Protein AF-A0A9N9GZ47-F1 (afdb_monomer)

Sequence (177 aa):
MSPEIEYVDPIDDKPKSLEIIEKSEIRGGYTSLVNDEPEISPDPAVEDELKSSNEETPQQISYPPGYSTREQREVRLRKKAIELGEDPDKFVTITEKDKLDSIAFRDRMQTDARMCGYAKEAEEDPSEYMDMTVRERLISEEIIRRSLEEDGIISSWLGTDEDWKKTVNILQENGML

Secondary structure (DSSP, 8-state):
-PPP---PPP---PPPPPP-------------------------------------------PPTTPPPHHHHHHHHHHHHHHTT--HHHHH---HHHHHTHHHHHHHHHHHHHHHHHHHHHT--GGGG-SS-HHHHHHHHHHHHHHHHHTT--SSHHHH-HHHHHHHHHHHHTT--

Solvent-accessible surface area (backbone atoms only — not comparable to full-atom values): 11658 Å² total; per-residue (Å²): 138,78,86,84,77,81,85,74,79,82,83,80,84,68,81,78,77,80,80,82,82,84,79,83,85,88,86,79,89,81,83,86,89,85,82,85,84,82,90,84,86,82,86,90,81,89,90,78,89,79,80,82,78,78,76,77,67,80,76,80,78,78,68,56,95,93,59,74,53,72,66,56,49,48,52,52,48,32,50,52,20,53,76,71,73,44,58,34,69,69,62,66,53,82,46,73,64,56,62,71,44,42,72,56,40,57,61,50,47,44,47,36,29,51,38,38,52,53,21,58,75,68,77,45,69,38,78,83,63,49,86,65,55,61,64,57,50,50,49,38,56,49,50,57,52,49,54,34,47,74,71,66,49,74,65,62,58,73,65,66,43,56,67,59,37,50,26,53,50,48,29,46,77,71,66,55,98

Mean predicted aligned error: 17.45 Å

pLDDT: mean 73.13, std 22.56, range [30.95, 97.56]

Organism: NCBI:txid144539

Structure (mmCIF, N/CA/C/O backbone):
data_AF-A0A9N9GZ47-F1
#
_entry.id   AF-A0A9N9GZ47-F1
#
loop_
_atom_site.group_PDB
_atom_site.id
_atom_site.type_symbol
_atom_site.label_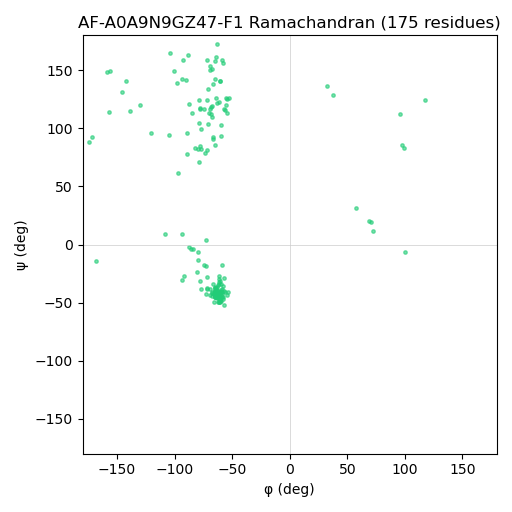atom_id
_atom_site.label_alt_id
_atom_site.label_comp_id
_atom_site.label_asym_id
_atom_site.label_entity_id
_atom_site.label_seq_id
_atom_site.pdbx_PDB_ins_code
_atom_site.Cartn_x
_atom_site.Cartn_y
_atom_site.Cartn_z
_atom_site.occupancy
_atom_site.B_iso_or_equiv
_atom_site.auth_seq_id
_atom_site.auth_comp_id
_atom_site.auth_asym_id
_atom_site.auth_atom_id
_atom_site.pdbx_PDB_model_num
ATOM 1 N N . MET A 1 1 ? 63.627 -9.591 -3.224 1.00 50.34 1 MET A N 1
ATOM 2 C CA . MET A 1 1 ? 63.332 -8.723 -2.068 1.00 50.34 1 MET A CA 1
ATOM 3 C C . MET A 1 1 ? 61.828 -8.576 -2.011 1.00 50.34 1 MET A C 1
ATOM 5 O O . MET A 1 1 ? 61.269 -7.920 -2.877 1.00 50.34 1 MET A O 1
ATOM 9 N N . SER A 1 2 ? 61.192 -9.284 -1.085 1.00 58.97 2 SER A N 1
ATOM 10 C CA . SER A 1 2 ? 59.766 -9.126 -0.788 1.00 58.97 2 SER A CA 1
ATOM 11 C C . SER A 1 2 ? 59.640 -8.121 0.359 1.00 58.97 2 SER A C 1
ATOM 13 O O . SER A 1 2 ? 60.511 -8.149 1.231 1.00 58.97 2 SER A O 1
ATOM 15 N N . PRO A 1 3 ? 58.637 -7.230 0.377 1.00 60.22 3 PRO A N 1
ATOM 16 C CA . PRO A 1 3 ? 58.445 -6.345 1.515 1.00 60.22 3 PRO A CA 1
ATOM 17 C C . PRO A 1 3 ? 57.936 -7.140 2.723 1.00 60.22 3 PRO A C 1
ATOM 19 O O . PRO A 1 3 ? 57.042 -7.978 2.603 1.00 60.22 3 PRO A O 1
ATOM 22 N N . GLU A 1 4 ? 58.548 -6.873 3.872 1.00 58.81 4 GLU A N 1
ATOM 23 C CA . GLU A 1 4 ? 58.100 -7.296 5.196 1.00 58.81 4 GLU A CA 1
ATOM 24 C C . GLU A 1 4 ? 56.823 -6.511 5.525 1.00 58.81 4 GLU A C 1
ATOM 26 O O . GLU A 1 4 ? 56.835 -5.281 5.564 1.00 58.81 4 GLU A O 1
ATOM 31 N N . ILE A 1 5 ? 55.704 -7.211 5.686 1.00 67.94 5 ILE A N 1
ATOM 32 C CA . ILE A 1 5 ? 54.459 -6.629 6.191 1.00 67.94 5 ILE A CA 1
ATOM 33 C C . ILE A 1 5 ? 54.521 -6.651 7.718 1.00 67.94 5 ILE A C 1
ATOM 35 O O . ILE A 1 5 ? 54.549 -7.717 8.330 1.00 67.94 5 ILE A O 1
ATOM 39 N N . GLU A 1 6 ? 54.582 -5.462 8.312 1.00 60.06 6 GLU A N 1
ATOM 40 C CA . GLU A 1 6 ? 54.462 -5.239 9.751 1.00 60.06 6 GLU A CA 1
ATOM 41 C C . GLU A 1 6 ? 53.060 -5.667 10.207 1.00 60.06 6 GLU A C 1
ATOM 43 O O . GLU A 1 6 ? 52.044 -5.200 9.687 1.00 60.06 6 GLU A O 1
ATOM 48 N N . TYR A 1 7 ? 53.005 -6.615 11.142 1.00 53.97 7 TYR A N 1
ATOM 49 C CA . TYR A 1 7 ? 51.758 -7.126 11.697 1.00 53.97 7 TYR A CA 1
ATOM 50 C C . TYR A 1 7 ? 51.234 -6.122 12.729 1.00 53.97 7 TYR A C 1
ATOM 52 O O . TYR A 1 7 ? 51.773 -6.016 13.828 1.00 53.97 7 TYR A O 1
ATOM 60 N N . VAL A 1 8 ? 50.207 -5.360 12.354 1.00 64.38 8 VAL A N 1
ATOM 61 C CA . VAL A 1 8 ? 49.460 -4.491 13.271 1.00 64.38 8 VAL A CA 1
ATOM 62 C C . VAL A 1 8 ? 48.341 -5.322 13.891 1.00 64.38 8 VAL A C 1
ATOM 64 O O . VAL A 1 8 ? 47.507 -5.871 13.170 1.00 64.38 8 VAL A O 1
ATOM 67 N N . ASP A 1 9 ? 48.337 -5.429 15.220 1.00 63.88 9 ASP A N 1
ATOM 68 C CA . ASP A 1 9 ? 47.308 -6.167 15.952 1.00 63.88 9 ASP A CA 1
ATOM 69 C C . ASP A 1 9 ? 45.902 -5.578 15.700 1.00 63.88 9 ASP A C 1
ATOM 71 O O . ASP A 1 9 ? 45.743 -4.352 15.660 1.00 63.88 9 ASP A O 1
ATOM 75 N N . PRO A 1 10 ? 44.854 -6.413 15.557 1.00 61.88 10 PRO A N 1
ATOM 76 C CA . PRO A 1 10 ? 43.482 -5.932 15.442 1.00 61.88 10 PRO A CA 1
ATOM 77 C C . PRO A 1 10 ? 43.050 -5.224 16.732 1.00 61.88 10 PRO A C 1
ATOM 79 O O . PRO A 1 10 ? 43.109 -5.802 17.818 1.00 61.88 10 PRO A O 1
ATOM 82 N N . ILE A 1 11 ? 42.569 -3.986 16.613 1.00 58.25 11 ILE A N 1
ATOM 83 C CA . ILE A 1 11 ? 41.879 -3.299 17.707 1.00 58.25 11 ILE A CA 1
ATOM 84 C C . ILE A 1 11 ? 40.519 -3.984 17.878 1.00 58.25 11 ILE A C 1
ATOM 86 O O . ILE A 1 11 ? 39.610 -3.799 17.071 1.00 58.25 11 ILE A O 1
ATOM 90 N N . ASP A 1 12 ? 40.415 -4.814 18.913 1.00 48.94 12 ASP A N 1
ATOM 91 C CA . ASP A 1 12 ? 39.182 -5.464 19.354 1.00 48.94 12 ASP A CA 1
ATOM 92 C C . ASP A 1 12 ? 38.266 -4.408 19.997 1.00 48.94 12 ASP A C 1
ATOM 94 O O . ASP A 1 12 ? 38.258 -4.216 21.216 1.00 48.94 12 ASP A O 1
ATOM 98 N N . ASP A 1 13 ? 37.534 -3.655 19.171 1.00 56.44 13 ASP A N 1
ATOM 99 C CA . ASP A 1 13 ? 36.521 -2.704 19.639 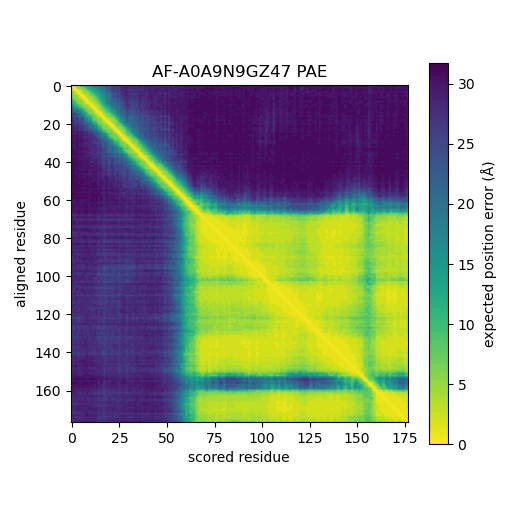1.00 56.44 13 ASP A CA 1
ATOM 100 C C . ASP A 1 13 ? 35.242 -3.469 20.002 1.00 56.44 13 ASP A C 1
A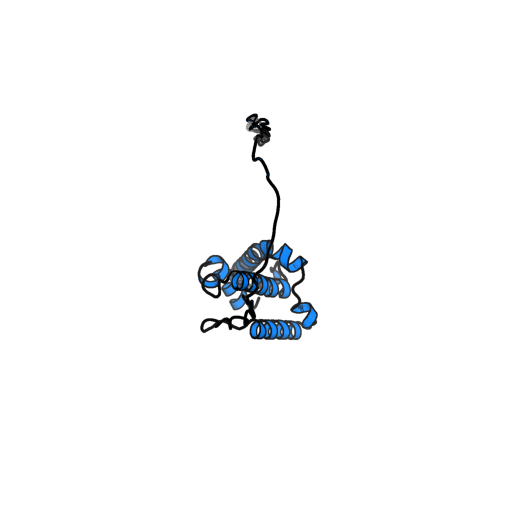TOM 102 O O . ASP A 1 13 ? 34.225 -3.490 19.304 1.00 56.44 13 ASP A O 1
ATOM 106 N N . LYS A 1 14 ? 35.342 -4.204 21.107 1.00 59.91 14 LYS A N 1
ATOM 107 C CA . LYS A 1 14 ? 34.234 -4.921 21.718 1.00 59.91 14 LYS A CA 1
ATOM 108 C C . LYS A 1 14 ? 33.302 -3.890 22.367 1.00 59.91 14 LYS A C 1
ATOM 110 O O . LYS A 1 14 ? 33.759 -3.138 23.235 1.00 59.91 14 LYS A O 1
ATOM 115 N N . PRO A 1 15 ? 31.997 -3.849 22.041 1.00 51.41 15 PRO A N 1
ATOM 116 C CA . PRO A 1 15 ? 31.087 -2.935 22.714 1.00 51.41 15 PRO A CA 1
ATOM 117 C C . PRO A 1 15 ? 31.049 -3.270 24.209 1.00 51.41 15 PRO A C 1
ATOM 119 O O . PRO A 1 15 ? 30.744 -4.398 24.607 1.00 51.41 15 PRO A O 1
ATOM 122 N N . LYS A 1 16 ? 31.381 -2.281 25.046 1.00 53.19 16 LYS A N 1
ATOM 123 C CA . LYS A 1 16 ? 31.208 -2.355 26.500 1.00 53.19 16 LYS A CA 1
ATOM 124 C C . LYS A 1 16 ? 29.738 -2.642 26.795 1.00 53.19 16 LYS A C 1
ATOM 126 O O . LYS A 1 16 ? 28.864 -1.837 26.488 1.00 53.19 16 LYS A O 1
ATOM 131 N N . SER A 1 17 ? 29.486 -3.797 27.397 1.00 47.62 17 SER A N 1
ATOM 132 C CA . SER A 1 17 ? 28.201 -4.161 27.981 1.00 47.62 17 SER A CA 1
ATOM 133 C C . SER A 1 17 ? 27.737 -3.069 28.946 1.00 47.62 17 SER A C 1
ATOM 135 O O . SER A 1 17 ? 28.478 -2.693 29.854 1.00 47.62 17 SER A O 1
ATOM 137 N N . LEU A 1 18 ? 26.517 -2.574 28.736 1.00 46.19 18 LEU A N 1
ATOM 138 C CA . LEU A 1 18 ? 25.807 -1.674 29.642 1.00 46.19 18 LEU A CA 1
ATOM 139 C C . LEU A 1 18 ? 25.701 -2.316 31.033 1.00 46.19 18 LEU A C 1
ATOM 141 O O . LEU A 1 18 ? 25.063 -3.355 31.194 1.00 46.19 18 LEU A O 1
ATOM 145 N N . GLU A 1 19 ? 26.328 -1.697 32.034 1.00 42.84 19 GLU A N 1
ATOM 146 C CA . GLU A 1 19 ? 26.099 -2.027 33.440 1.00 42.84 19 GLU A CA 1
ATOM 147 C C . GLU A 1 19 ? 24.673 -1.626 33.830 1.00 42.84 19 GLU A C 1
ATOM 149 O O . GLU A 1 19 ? 24.282 -0.459 33.774 1.00 42.84 19 GLU A O 1
ATOM 154 N N . ILE A 1 20 ? 23.893 -2.625 34.234 1.00 44.03 20 ILE A N 1
ATOM 155 C CA . ILE A 1 20 ? 22.598 -2.464 34.885 1.00 44.03 20 ILE A CA 1
ATOM 156 C C . ILE A 1 20 ? 22.864 -1.855 36.265 1.00 44.03 20 ILE A C 1
ATOM 158 O O . ILE A 1 20 ? 23.401 -2.522 37.146 1.00 44.03 20 ILE A O 1
ATOM 162 N N . ILE A 1 21 ? 22.492 -0.589 36.463 1.00 43.91 21 ILE A N 1
ATOM 163 C CA . ILE A 1 21 ? 22.433 0.007 37.801 1.00 43.91 21 ILE A CA 1
ATOM 164 C C . ILE A 1 21 ? 21.034 -0.241 38.358 1.00 43.91 21 ILE A C 1
ATOM 166 O O . ILE A 1 21 ? 20.087 0.503 38.109 1.00 43.91 21 ILE A O 1
ATOM 170 N N . GLU A 1 22 ? 20.936 -1.308 39.139 1.00 46.25 22 GLU A N 1
ATOM 171 C CA . GLU A 1 22 ? 19.896 -1.509 40.134 1.00 46.25 22 GLU A CA 1
ATOM 172 C C . GLU A 1 22 ? 20.151 -0.512 41.281 1.00 46.25 22 GLU A C 1
ATOM 174 O O . GLU A 1 22 ? 21.172 -0.572 41.968 1.00 46.25 22 GLU A O 1
ATOM 179 N N . LYS A 1 23 ? 19.256 0.464 41.466 1.00 43.28 23 LYS A N 1
ATOM 180 C CA . LYS A 1 23 ? 19.208 1.284 42.684 1.00 43.28 23 LYS A CA 1
ATOM 181 C C . LYS A 1 23 ? 17.849 1.119 43.340 1.00 43.28 23 LYS A C 1
ATOM 183 O O . LYS A 1 23 ? 16.870 1.770 42.988 1.00 43.28 23 LYS A O 1
ATOM 188 N N . SER A 1 24 ? 17.843 0.207 44.299 1.00 43.62 24 SER A N 1
ATOM 189 C CA . SER A 1 24 ? 16.887 0.105 45.387 1.00 43.62 24 SER A CA 1
ATOM 190 C C . SER A 1 24 ? 16.857 1.373 46.253 1.00 43.62 24 SER A C 1
ATOM 192 O O . SER A 1 24 ? 17.860 2.073 46.377 1.00 43.62 24 SER A O 1
ATOM 194 N N . GLU A 1 25 ? 15.731 1.533 46.960 1.00 41.94 25 GLU A N 1
ATOM 195 C CA . GLU A 1 25 ? 15.581 2.232 48.249 1.00 41.94 25 GLU A CA 1
ATOM 196 C C . GLU A 1 25 ? 15.084 3.697 48.217 1.00 41.94 25 GLU A C 1
ATOM 198 O O . GLU A 1 25 ? 15.842 4.652 48.352 1.00 41.94 25 GLU A O 1
ATOM 203 N N . ILE A 1 26 ? 13.752 3.870 48.185 1.00 41.41 26 ILE A N 1
ATOM 204 C CA . ILE A 1 26 ? 13.099 5.009 48.854 1.00 41.41 26 ILE A CA 1
ATOM 205 C C . ILE A 1 26 ? 12.438 4.491 50.132 1.00 41.41 26 ILE A C 1
ATOM 207 O O . ILE A 1 26 ? 11.317 3.989 50.152 1.00 41.41 26 ILE A O 1
ATOM 211 N N . ARG A 1 27 ? 13.199 4.622 51.217 1.00 40.75 27 ARG A N 1
ATOM 212 C CA . ARG A 1 27 ? 12.742 4.664 52.603 1.00 40.75 27 ARG A CA 1
ATOM 213 C C . ARG A 1 27 ? 12.192 6.068 52.863 1.00 40.75 27 ARG A C 1
ATOM 215 O O . ARG A 1 27 ? 12.946 7.034 52.819 1.00 40.75 27 ARG A O 1
ATOM 222 N N . GLY A 1 28 ? 10.909 6.179 53.181 1.00 31.95 28 GLY A N 1
ATOM 223 C CA . GLY A 1 28 ? 10.292 7.438 53.603 1.00 31.95 28 GLY A CA 1
ATOM 224 C C . GLY A 1 28 ? 8.848 7.203 54.017 1.00 31.95 28 GLY A C 1
ATOM 225 O O . GLY A 1 28 ? 7.954 7.229 53.181 1.00 31.95 28 GLY A O 1
ATOM 226 N N . GLY A 1 29 ? 8.647 6.878 55.294 1.00 34.88 29 GLY A N 1
ATOM 227 C CA . GLY A 1 29 ? 7.340 6.558 55.854 1.00 34.88 29 GLY A CA 1
ATOM 228 C C . GLY A 1 29 ? 6.399 7.758 55.931 1.00 34.88 29 GLY A C 1
ATOM 229 O O . GLY A 1 29 ? 6.835 8.883 56.159 1.00 34.88 29 GLY A O 1
ATOM 230 N N . TYR A 1 30 ? 5.103 7.474 55.834 1.00 35.53 30 TYR A N 1
ATOM 231 C CA . TYR A 1 30 ? 4.061 8.277 56.457 1.00 35.53 30 TYR A CA 1
ATOM 232 C C . TYR A 1 30 ? 3.131 7.348 57.234 1.00 35.53 30 TYR A C 1
ATOM 234 O O . TYR A 1 30 ? 2.565 6.392 56.711 1.00 35.53 30 TYR A O 1
ATOM 242 N N . THR A 1 31 ? 3.074 7.619 58.528 1.00 37.44 31 THR A N 1
ATOM 243 C CA . THR A 1 31 ? 2.215 7.022 59.542 1.00 37.44 31 THR A CA 1
ATOM 244 C C . THR A 1 31 ? 0.743 7.335 59.277 1.00 37.44 31 THR A C 1
ATOM 246 O O . THR A 1 31 ? 0.406 8.453 58.895 1.00 37.44 31 THR A O 1
ATOM 249 N N . SER A 1 32 ? -0.126 6.358 59.548 1.00 43.00 32 SER A N 1
ATOM 250 C CA . SER A 1 32 ? -1.567 6.547 59.760 1.00 43.00 32 SER A CA 1
ATOM 251 C C . SER A 1 32 ? -1.857 7.409 60.997 1.00 43.00 32 SER A C 1
ATOM 253 O O . SER A 1 32 ? -0.944 7.595 61.801 1.00 43.00 32 SER A O 1
ATOM 255 N N . LEU A 1 33 ? -3.144 7.764 61.176 1.00 37.09 33 LEU A N 1
ATOM 256 C CA . LEU A 1 33 ? -3.860 8.361 62.333 1.00 37.09 33 LEU A CA 1
ATOM 257 C C . LEU A 1 33 ? -4.425 9.746 61.952 1.00 37.09 33 LEU A C 1
ATOM 259 O O . LEU A 1 33 ? -3.668 10.599 61.517 1.00 37.09 33 LEU A O 1
ATOM 263 N N . VAL A 1 34 ? -5.710 10.087 62.066 1.00 30.95 34 VAL A N 1
ATOM 264 C CA . VAL A 1 34 ? -6.945 9.484 62.607 1.00 30.95 34 VAL A CA 1
ATOM 265 C C . VAL A 1 34 ? -8.081 10.238 61.894 1.00 30.95 34 VAL A C 1
ATOM 267 O O . VAL A 1 34 ? -7.900 11.421 61.626 1.00 30.95 34 VAL A O 1
ATOM 270 N N . ASN A 1 35 ? -9.235 9.632 61.629 1.00 37.06 35 ASN A N 1
ATOM 271 C CA . ASN A 1 35 ? -10.486 10.394 61.568 1.00 37.06 35 ASN A CA 1
ATOM 272 C C . ASN A 1 35 ? -11.558 9.562 62.265 1.00 37.06 35 ASN A C 1
ATOM 274 O O . ASN A 1 35 ? -11.861 8.450 61.833 1.00 37.06 35 ASN A O 1
ATOM 278 N N . ASP A 1 36 ? -12.037 10.100 63.381 1.00 38.75 36 ASP A N 1
ATOM 279 C CA . ASP A 1 36 ? -13.097 9.548 64.207 1.00 38.75 36 ASP A CA 1
ATOM 280 C C . ASP A 1 36 ? -14.437 9.555 63.456 1.00 38.75 36 ASP A C 1
ATOM 282 O O . ASP A 1 36 ? -14.793 10.520 62.776 1.00 38.75 36 ASP A O 1
ATOM 286 N N . GLU A 1 37 ? -15.179 8.462 63.606 1.00 44.09 37 GLU A N 1
ATOM 287 C CA . GLU A 1 37 ? -16.612 8.371 63.319 1.00 44.09 37 GLU A CA 1
ATOM 288 C C . GLU A 1 37 ? -17.401 9.203 64.352 1.00 44.09 37 GLU A C 1
ATOM 290 O O . GLU A 1 37 ? -16.935 9.378 65.485 1.00 44.09 37 GLU A O 1
ATOM 295 N N . PRO A 1 38 ? -18.606 9.699 64.016 1.00 41.69 38 PRO A N 1
ATOM 296 C CA . PRO A 1 38 ? -19.768 8.922 64.455 1.00 41.69 38 PRO A CA 1
ATOM 297 C C . PRO A 1 38 ? -20.973 8.946 63.491 1.00 41.69 38 PRO A C 1
ATOM 299 O O . PRO A 1 38 ? -21.435 9.998 63.059 1.00 41.69 38 PRO A O 1
ATOM 302 N N . GLU A 1 39 ? -21.479 7.747 63.207 1.00 37.00 39 GLU A N 1
ATOM 303 C CA . GLU A 1 39 ? -22.874 7.293 63.267 1.00 37.00 39 GLU A CA 1
ATOM 304 C C . GLU A 1 39 ? -24.081 8.196 62.873 1.00 37.00 39 GLU A C 1
ATOM 306 O O . GLU A 1 39 ? -24.379 9.224 63.478 1.00 37.00 39 GLU A O 1
ATOM 311 N N . ILE A 1 40 ? -24.899 7.582 61.997 1.00 31.95 40 ILE A N 1
ATOM 312 C CA . ILE A 1 40 ? -26.379 7.577 61.893 1.00 31.95 40 ILE A CA 1
ATOM 313 C C . ILE A 1 40 ? -27.072 8.575 60.933 1.00 31.95 40 ILE A C 1
ATOM 315 O O . ILE A 1 40 ? -27.164 9.781 61.140 1.00 31.95 40 ILE A O 1
ATOM 319 N N . SER A 1 41 ? -27.657 7.948 59.901 1.00 39.00 41 SER A N 1
ATOM 320 C CA . SER A 1 41 ? -28.653 8.398 58.908 1.00 39.00 41 SER A CA 1
ATOM 321 C C . SER A 1 41 ? -29.968 8.902 59.551 1.00 39.00 41 SER A C 1
ATOM 323 O O . SER A 1 41 ? -30.289 8.476 60.663 1.00 39.00 41 SER A O 1
ATOM 325 N N . PRO A 1 42 ? -30.771 9.762 58.885 1.00 44.75 42 PRO A N 1
ATOM 326 C CA . PRO A 1 42 ? -31.713 9.269 57.865 1.00 44.75 42 PRO A CA 1
ATOM 327 C C . PRO A 1 42 ? -31.881 10.184 56.628 1.00 44.75 42 PRO A C 1
ATOM 329 O O . PRO A 1 42 ? -32.014 11.400 56.749 1.00 44.75 42 PRO A O 1
ATOM 332 N N . ASP A 1 43 ? -31.980 9.572 55.446 1.00 39.62 43 ASP A N 1
ATOM 333 C CA . ASP A 1 43 ? -32.659 10.132 54.256 1.00 39.62 43 ASP A CA 1
ATOM 334 C C . ASP A 1 43 ? -34.182 10.223 54.518 1.00 39.62 43 ASP A C 1
ATOM 336 O O . ASP A 1 43 ? -34.683 9.381 55.278 1.00 39.62 43 ASP A O 1
ATOM 340 N N . PRO A 1 44 ? -34.965 11.166 53.923 1.00 46.88 44 PRO A N 1
ATOM 341 C CA . PRO A 1 44 ? -35.183 11.181 52.460 1.00 46.88 44 PRO A CA 1
ATOM 342 C C . PRO A 1 44 ? -35.586 12.523 51.785 1.00 46.88 44 PRO A C 1
ATOM 344 O O . PRO A 1 44 ? -36.356 13.307 52.334 1.00 46.88 44 PRO A O 1
ATOM 347 N N . ALA A 1 45 ? -35.186 12.717 50.521 1.00 32.78 45 ALA A N 1
ATOM 348 C CA . ALA A 1 45 ? -35.919 13.468 49.475 1.00 32.78 45 ALA A CA 1
ATOM 349 C C . ALA A 1 45 ? -35.192 13.264 48.126 1.00 32.78 45 ALA A C 1
ATOM 351 O O . ALA A 1 45 ? -34.089 13.765 47.944 1.00 32.78 45 ALA A O 1
ATOM 352 N N . VAL A 1 46 ? -35.577 12.272 47.316 1.00 45.72 46 VAL A N 1
ATOM 353 C CA . VAL A 1 46 ? -36.368 12.384 46.063 1.00 45.72 46 VAL A CA 1
ATOM 354 C C . VAL A 1 46 ? -36.150 13.677 45.253 1.00 45.72 46 VAL A C 1
ATOM 356 O O . VAL A 1 46 ? -36.225 14.768 45.807 1.00 45.72 46 VAL A O 1
ATOM 359 N N . GLU A 1 47 ? -36.033 13.480 43.930 1.00 48.53 47 GLU A N 1
ATOM 360 C CA . GLU A 1 47 ? -36.129 14.435 42.806 1.00 48.53 47 GLU A CA 1
ATOM 361 C C . GLU A 1 47 ? -34.774 14.932 42.240 1.00 48.53 47 GLU A C 1
ATOM 363 O O . GLU A 1 47 ? -34.334 16.032 42.554 1.00 48.53 47 GLU A O 1
ATOM 368 N N . ASP A 1 48 ? -34.148 14.157 41.340 1.00 39.31 48 ASP A N 1
ATOM 369 C CA . ASP A 1 48 ? -33.718 14.714 40.042 1.00 39.31 48 ASP A CA 1
ATOM 370 C C . ASP A 1 48 ? -33.558 13.599 38.988 1.00 39.31 48 ASP A C 1
ATOM 372 O O . ASP A 1 48 ? -32.721 12.696 39.104 1.00 39.31 48 ASP A O 1
ATOM 376 N N . GLU A 1 49 ? -34.404 13.637 37.959 1.00 47.81 49 GLU A N 1
ATOM 377 C CA . GLU A 1 49 ? -34.276 12.825 36.750 1.00 47.81 49 GLU A CA 1
ATOM 378 C C . GLU A 1 49 ? -33.021 13.256 35.974 1.00 47.81 49 GLU A C 1
ATOM 380 O O . GLU A 1 49 ? -33.082 14.086 35.067 1.00 47.81 49 GLU A O 1
ATOM 385 N N . LEU A 1 50 ? -31.871 12.631 36.232 1.00 42.84 50 LEU A N 1
ATOM 386 C CA . LEU A 1 50 ? -30.753 12.692 35.288 1.00 42.84 50 LEU A CA 1
ATOM 387 C C . LEU A 1 50 ? -30.951 11.659 34.180 1.00 42.84 50 LEU A C 1
ATOM 389 O O . LEU A 1 50 ? -30.406 10.554 34.180 1.00 42.84 50 LEU A O 1
ATOM 393 N N . LYS A 1 51 ? -31.743 12.067 33.189 1.00 40.94 51 LYS A N 1
ATOM 394 C CA . LYS A 1 51 ? -31.811 11.447 31.868 1.00 40.94 51 LYS A CA 1
ATOM 395 C C . LYS A 1 51 ? -30.457 11.634 31.170 1.00 40.94 51 LYS A C 1
ATOM 397 O O . LYS A 1 51 ? -30.258 12.587 30.422 1.00 40.94 51 LYS A O 1
ATOM 402 N N . SER A 1 52 ? -29.514 10.729 31.426 1.00 37.75 52 SER A N 1
ATOM 403 C CA . SER A 1 52 ? -28.251 10.636 30.683 1.00 37.75 52 SER A CA 1
ATOM 404 C C . SER A 1 52 ? -28.527 10.052 29.296 1.00 37.75 52 SER A C 1
ATOM 406 O O . SER A 1 52 ? -28.400 8.855 29.044 1.00 37.75 52 SER A O 1
ATOM 408 N N . SER A 1 53 ? -29.023 10.912 28.409 1.00 43.72 53 SER A N 1
ATOM 409 C CA . SER A 1 53 ? -29.126 10.664 26.977 1.00 43.72 53 SER A CA 1
ATOM 410 C C . SER A 1 53 ? -27.757 10.910 26.352 1.00 43.72 53 SER A C 1
ATOM 412 O O . SER A 1 53 ? -27.511 11.971 25.781 1.00 43.72 53 SER A O 1
ATOM 414 N N . ASN A 1 54 ? -26.879 9.917 26.434 1.00 47.81 54 ASN A N 1
ATOM 415 C CA . ASN A 1 54 ? -25.663 9.886 25.627 1.00 47.81 54 ASN A CA 1
ATOM 416 C C . ASN A 1 54 ? -25.942 9.017 24.404 1.00 47.81 54 ASN A C 1
ATOM 418 O O . ASN A 1 54 ? -25.339 7.964 24.215 1.00 47.81 54 ASN A O 1
ATOM 422 N N . GLU A 1 55 ? -26.910 9.430 23.592 1.00 47.03 55 GLU A N 1
ATOM 423 C CA . GLU A 1 55 ? -26.970 8.961 22.216 1.00 47.03 55 GLU A CA 1
ATOM 424 C C . GLU A 1 55 ? -25.899 9.766 21.471 1.00 47.03 55 GLU A C 1
ATOM 426 O O . GLU A 1 55 ? -26.166 10.828 20.905 1.00 47.03 55 GLU A O 1
ATOM 431 N N . GLU A 1 56 ? -24.641 9.316 21.577 1.00 44.34 56 GLU A N 1
ATOM 432 C CA . GLU A 1 56 ? -23.572 9.774 20.694 1.00 44.34 56 GLU A CA 1
ATOM 433 C C . GLU A 1 56 ? -23.995 9.416 19.274 1.00 44.34 56 GLU A C 1
ATOM 435 O O . GLU A 1 56 ? -23.818 8.306 18.775 1.00 44.34 56 GLU A O 1
ATOM 440 N N . THR A 1 57 ? -24.636 10.387 18.637 1.00 42.38 57 THR A N 1
ATOM 441 C CA . THR A 1 57 ? -24.867 10.382 17.205 1.00 42.38 57 THR A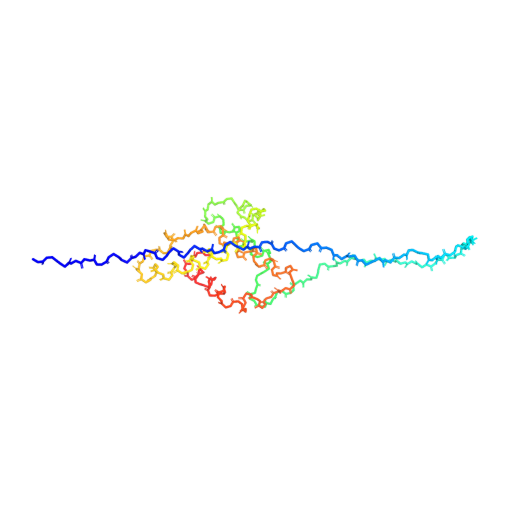 CA 1
ATOM 442 C C . THR A 1 57 ? -23.486 10.238 16.565 1.00 42.38 57 THR A C 1
ATOM 444 O O . THR A 1 57 ? -22.611 11.044 16.902 1.00 42.38 57 THR A O 1
ATOM 447 N N . PRO A 1 58 ? -23.239 9.252 15.680 1.00 46.94 58 PRO A N 1
ATOM 448 C CA . PRO A 1 58 ? -21.971 9.177 14.974 1.00 46.94 58 PRO A CA 1
ATOM 449 C C . PRO A 1 58 ? -21.761 10.518 14.281 1.00 46.94 58 PRO A C 1
ATOM 451 O O . PRO A 1 58 ? -22.556 10.897 13.415 1.00 46.94 58 PRO A O 1
ATOM 454 N N . GLN A 1 59 ? -20.756 11.280 14.721 1.00 50.38 59 GLN A N 1
ATOM 455 C CA . GLN A 1 59 ? -20.435 12.548 14.089 1.00 50.38 59 GLN A CA 1
ATOM 456 C C . GLN A 1 59 ? -20.200 12.242 12.617 1.00 50.38 59 GLN A C 1
ATOM 458 O O . GLN A 1 59 ? -19.368 11.406 12.267 1.00 50.38 59 GLN A O 1
ATOM 463 N N . GLN A 1 60 ? -20.999 12.864 11.759 1.00 48.03 60 GLN A N 1
ATOM 464 C CA . GLN A 1 60 ? -20.882 12.711 10.325 1.00 48.03 60 GLN A CA 1
ATOM 465 C C . GLN A 1 60 ? -19.548 13.351 9.928 1.00 48.03 60 GLN A C 1
ATOM 467 O O . GLN A 1 60 ? -19.460 14.565 9.755 1.00 48.03 60 GLN A O 1
ATOM 472 N N . ILE A 1 61 ? -18.487 12.540 9.883 1.00 54.94 61 ILE A N 1
ATOM 473 C CA . ILE A 1 61 ? -17.141 12.961 9.500 1.00 54.94 61 ILE A CA 1
ATOM 474 C C . ILE A 1 61 ? -17.244 13.504 8.072 1.00 54.94 61 ILE A C 1
ATOM 476 O O . ILE A 1 61 ? -17.390 12.760 7.103 1.00 54.94 61 ILE A O 1
ATOM 480 N N . SER A 1 62 ? -17.235 14.830 7.942 1.00 49.12 62 SER A N 1
ATOM 481 C CA . SER A 1 62 ? -17.167 15.493 6.646 1.00 49.12 62 SER A CA 1
ATOM 482 C C . SER A 1 62 ? -15.726 15.422 6.166 1.00 49.12 62 SER A C 1
ATOM 484 O O . SER A 1 62 ? -14.883 16.217 6.580 1.00 49.12 62 SER A O 1
ATOM 486 N N . TYR A 1 63 ? -15.444 14.465 5.287 1.00 55.41 63 TYR A N 1
ATOM 487 C CA . TYR A 1 63 ? -14.152 14.370 4.622 1.00 55.41 63 TYR A CA 1
ATOM 488 C C . TYR A 1 63 ? -13.881 15.634 3.790 1.00 55.41 63 TYR A C 1
ATOM 490 O O . TYR A 1 63 ? -14.796 16.165 3.150 1.00 55.41 63 TYR A O 1
ATOM 498 N N . PRO A 1 64 ? -12.639 16.139 3.772 1.00 55.94 64 PRO A N 1
ATOM 499 C CA . PRO A 1 64 ? -12.294 17.269 2.932 1.00 55.94 64 PRO A CA 1
ATOM 500 C C . PRO A 1 64 ? -12.410 16.912 1.444 1.00 55.94 64 PRO A C 1
ATOM 502 O O . PRO A 1 64 ? -12.314 15.740 1.065 1.00 55.94 64 PRO A O 1
ATOM 505 N N . PRO A 1 65 ? -12.568 17.920 0.571 1.00 47.22 65 PRO A N 1
ATOM 506 C CA . PRO A 1 65 ? -12.630 17.713 -0.870 1.00 47.22 65 PRO A CA 1
ATOM 507 C C . PRO A 1 65 ? -11.408 16.935 -1.379 1.00 47.22 65 PRO A C 1
ATOM 509 O O . PRO A 1 65 ? -10.271 17.334 -1.138 1.00 47.22 65 PRO A O 1
ATOM 512 N N . GLY A 1 66 ? -11.647 15.826 -2.084 1.00 58.72 66 GLY A N 1
ATOM 513 C CA . GLY A 1 66 ? -10.597 14.954 -2.630 1.00 58.72 66 GLY A CA 1
ATOM 514 C C . GLY A 1 66 ? -10.302 13.691 -1.812 1.00 58.72 66 GLY A C 1
ATOM 515 O O . GLY A 1 66 ? -9.564 12.833 -2.291 1.00 58.72 66 GLY A O 1
ATOM 516 N N . TYR A 1 67 ? -10.903 13.531 -0.630 1.00 67.12 67 TYR A N 1
ATOM 517 C CA . TYR A 1 67 ? -10.791 12.312 0.173 1.00 67.12 67 TYR A CA 1
ATOM 518 C C . TYR A 1 67 ? -12.009 11.408 -0.040 1.00 67.12 67 TYR A C 1
ATOM 520 O O . TYR A 1 67 ? -13.142 11.880 -0.136 1.00 67.12 67 TYR A O 1
ATOM 528 N N . SER A 1 68 ? -11.762 10.101 -0.139 1.00 77.88 68 SER A N 1
ATOM 529 C CA . SER A 1 68 ? -12.809 9.083 -0.272 1.00 77.88 68 SER A CA 1
ATOM 530 C C . SER A 1 68 ? -13.260 8.591 1.099 1.00 77.88 68 SER A C 1
ATOM 532 O O . SER A 1 68 ? -12.428 8.405 1.991 1.00 77.88 68 SER A O 1
ATOM 534 N N . THR A 1 69 ? -14.565 8.348 1.255 1.00 85.50 69 THR A N 1
ATOM 535 C CA . THR A 1 69 ? -15.118 7.761 2.487 1.00 85.50 69 THR A CA 1
ATOM 536 C C . THR A 1 69 ? -14.588 6.343 2.697 1.00 85.50 69 THR A C 1
ATOM 538 O O . THR A 1 69 ? -14.130 5.696 1.748 1.00 85.50 69 THR A O 1
ATOM 541 N N . ARG A 1 70 ? -14.674 5.825 3.926 1.00 87.19 70 ARG A N 1
ATOM 542 C CA . ARG A 1 70 ? -14.272 4.445 4.239 1.00 87.19 70 ARG A CA 1
ATOM 543 C C . ARG A 1 70 ? -14.958 3.422 3.329 1.00 87.19 70 ARG A C 1
ATOM 545 O O . ARG A 1 70 ? -14.298 2.516 2.828 1.00 87.19 70 ARG A O 1
ATOM 552 N N . GLU A 1 71 ? -16.243 3.611 3.035 1.00 90.75 71 GLU A N 1
ATOM 553 C CA . GLU A 1 71 ? -17.008 2.745 2.131 1.00 90.75 71 GLU A CA 1
ATOM 554 C C . GLU A 1 71 ? -16.465 2.811 0.700 1.00 90.75 71 GLU A C 1
ATOM 556 O O . GLU A 1 71 ? -16.299 1.784 0.047 1.00 90.75 71 GLU A O 1
ATOM 561 N N . GLN A 1 72 ? -16.139 4.008 0.203 1.00 91.38 72 GLN A N 1
ATOM 562 C CA . GLN A 1 72 ? -15.567 4.178 -1.135 1.00 91.38 72 GLN A CA 1
ATOM 563 C C . GLN A 1 72 ? -14.185 3.524 -1.252 1.00 91.38 72 GLN A C 1
ATOM 565 O O . GLN A 1 72 ? -13.883 2.894 -2.270 1.00 91.38 72 GLN A O 1
ATOM 570 N N . ARG A 1 73 ? -13.351 3.643 -0.212 1.00 91.56 73 ARG A N 1
ATOM 571 C CA . ARG A 1 73 ? -12.039 2.985 -0.160 1.00 91.56 73 ARG A CA 1
ATOM 572 C C . A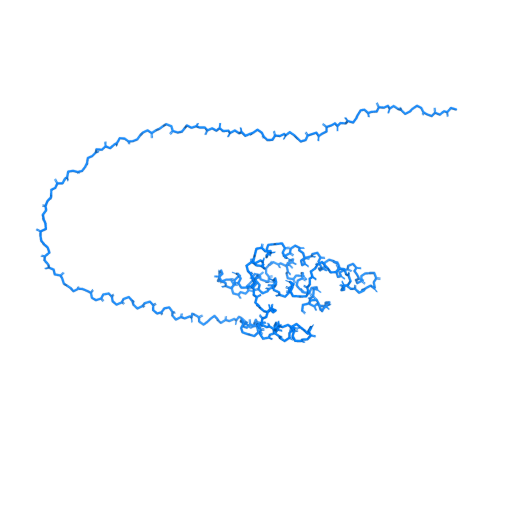RG A 1 73 ? -12.178 1.468 -0.123 1.00 91.56 73 ARG A C 1
ATOM 574 O O . ARG A 1 73 ? -11.485 0.789 -0.876 1.00 91.56 73 ARG A O 1
ATOM 581 N N . GLU A 1 74 ? -13.111 0.937 0.664 1.00 94.88 74 GLU A N 1
ATOM 582 C CA . GLU A 1 74 ? -13.384 -0.501 0.699 1.00 94.88 74 GLU A CA 1
ATOM 583 C C . GLU A 1 74 ? -13.887 -1.019 -0.655 1.00 94.88 74 GLU A C 1
ATOM 585 O O . GLU A 1 74 ? -13.399 -2.040 -1.138 1.00 94.88 74 GLU A O 1
ATOM 590 N N . VAL A 1 75 ? -14.790 -0.296 -1.327 1.00 95.75 75 VAL A N 1
ATOM 591 C CA . VAL A 1 75 ? -15.244 -0.645 -2.686 1.00 95.75 75 VAL A CA 1
ATOM 592 C C . VAL A 1 75 ? -14.068 -0.691 -3.664 1.00 95.75 75 VAL A C 1
ATOM 594 O O . VAL A 1 75 ? -13.973 -1.622 -4.468 1.00 95.75 75 VAL A O 1
ATOM 597 N N . ARG A 1 76 ? -13.140 0.271 -3.583 1.00 93.62 76 ARG A N 1
ATOM 598 C CA . ARG A 1 76 ? -11.916 0.279 -4.400 1.00 93.62 76 ARG A CA 1
ATOM 599 C C . ARG A 1 76 ? -11.044 -0.951 -4.124 1.00 93.62 76 ARG A C 1
ATOM 601 O O . ARG A 1 76 ? -10.588 -1.579 -5.076 1.00 93.62 76 ARG A O 1
ATOM 608 N N . LEU A 1 77 ? -10.848 -1.318 -2.856 1.00 95.25 77 LEU A N 1
ATOM 609 C CA . LEU A 1 77 ? -10.074 -2.502 -2.465 1.00 95.25 77 LEU A CA 1
ATOM 610 C C . LEU A 1 77 ? -10.728 -3.805 -2.943 1.00 95.25 77 LEU A C 1
ATOM 612 O O . LEU A 1 77 ? -10.055 -4.643 -3.538 1.00 95.25 77 LEU A O 1
ATOM 616 N N . ARG A 1 78 ? -12.047 -3.956 -2.765 1.00 97.12 78 ARG A N 1
ATOM 617 C CA . ARG A 1 78 ? -12.805 -5.113 -3.273 1.00 97.12 78 ARG A CA 1
ATOM 618 C C . ARG A 1 78 ? -12.687 -5.230 -4.792 1.00 97.12 78 ARG A C 1
ATOM 620 O O . ARG A 1 78 ? -12.509 -6.326 -5.309 1.00 97.12 78 ARG A O 1
ATOM 627 N N . LYS A 1 79 ? -12.746 -4.106 -5.515 1.00 96.56 79 LYS A N 1
ATOM 628 C CA . LYS A 1 79 ? -12.543 -4.085 -6.970 1.00 96.56 79 LYS A CA 1
ATOM 629 C C . LYS A 1 79 ? -11.133 -4.552 -7.349 1.00 96.56 79 LYS A C 1
ATOM 631 O O . LYS A 1 79 ? -11.008 -5.384 -8.242 1.00 96.56 79 LYS A O 1
ATOM 636 N N . LYS A 1 80 ? -10.096 -4.072 -6.651 1.00 94.62 80 LYS A N 1
ATOM 637 C CA . LYS A 1 80 ? -8.709 -4.524 -6.849 1.00 94.62 80 LYS A CA 1
ATOM 638 C C . LYS A 1 80 ? -8.548 -6.024 -6.602 1.00 94.62 80 LYS A C 1
ATOM 640 O O . LYS A 1 80 ? -7.903 -6.689 -7.400 1.00 94.62 80 LYS A O 1
ATOM 645 N N . ALA A 1 81 ? -9.193 -6.570 -5.573 1.00 96.88 81 ALA A N 1
ATOM 646 C CA . ALA A 1 81 ? -9.189 -8.011 -5.323 1.00 96.88 81 ALA A CA 1
ATOM 647 C C . ALA A 1 81 ? -9.750 -8.807 -6.516 1.00 96.88 81 ALA A C 1
ATOM 649 O O . ALA A 1 81 ? -9.126 -9.765 -6.962 1.00 96.88 81 ALA A O 1
ATOM 650 N N . ILE A 1 82 ? -10.875 -8.360 -7.091 1.00 97.50 82 ILE A N 1
ATOM 651 C CA . ILE A 1 82 ? -11.475 -8.986 -8.282 1.00 97.50 82 ILE A CA 1
ATOM 652 C C . ILE A 1 82 ? -10.527 -8.907 -9.487 1.00 97.50 82 ILE A C 1
ATOM 654 O O . ILE A 1 82 ? -10.375 -9.895 -10.201 1.00 97.50 82 ILE A O 1
ATOM 658 N N . GLU A 1 83 ? -9.882 -7.757 -9.712 1.00 96.19 83 GLU A N 1
ATOM 659 C CA . GLU A 1 83 ? -8.893 -7.574 -10.790 1.00 96.19 83 GLU A CA 1
ATOM 660 C C . GLU A 1 83 ? -7.704 -8.541 -10.655 1.00 96.19 83 GLU A C 1
ATOM 662 O O . GLU A 1 83 ? -7.183 -9.016 -11.662 1.00 96.19 83 GLU A O 1
ATOM 667 N N . LEU A 1 84 ? -7.314 -8.868 -9.420 1.00 93.69 84 LEU A N 1
ATOM 668 C CA . LEU A 1 84 ? -6.235 -9.806 -9.101 1.00 93.69 84 LEU A CA 1
ATOM 669 C C . LEU A 1 84 ? -6.689 -11.277 -9.048 1.00 93.69 84 LEU A C 1
ATOM 671 O O . LEU A 1 84 ? -5.859 -12.166 -8.874 1.00 93.69 84 LEU A O 1
ATOM 675 N N . GLY A 1 85 ? -7.989 -11.558 -9.201 1.00 96.50 85 GLY A N 1
ATOM 676 C CA . GLY A 1 85 ? -8.544 -12.909 -9.060 1.00 96.50 85 GLY A CA 1
ATOM 677 C C . GLY A 1 85 ? -8.550 -13.434 -7.618 1.00 96.50 85 GLY A C 1
ATOM 678 O O . GLY A 1 85 ? -8.635 -14.644 -7.405 1.00 96.50 85 GLY A O 1
ATOM 679 N N . GLU A 1 86 ? -8.455 -12.542 -6.633 1.00 96.69 86 GLU A N 1
ATOM 680 C CA . GLU A 1 86 ? -8.514 -12.861 -5.208 1.00 96.69 86 GLU A CA 1
ATOM 681 C C . GLU A 1 86 ? -9.945 -12.756 -4.657 1.00 96.69 86 GLU A C 1
ATOM 683 O O . GLU A 1 86 ? -10.809 -12.071 -5.209 1.00 96.69 86 GLU A O 1
ATOM 688 N N . ASP A 1 87 ? -10.200 -13.430 -3.532 1.00 97.56 87 ASP A N 1
ATOM 689 C CA . ASP A 1 87 ? -11.473 -13.332 -2.813 1.00 97.56 87 ASP A CA 1
ATOM 690 C C . ASP A 1 87 ? -11.631 -11.925 -2.197 1.00 97.56 87 ASP A C 1
ATOM 692 O O . ASP A 1 87 ? -10.817 -11.550 -1.345 1.00 97.56 87 ASP A O 1
ATOM 696 N N . PRO A 1 88 ? -12.651 -11.133 -2.587 1.00 97.19 88 PRO A N 1
ATOM 697 C CA . PRO A 1 88 ? -12.761 -9.746 -2.143 1.00 97.19 88 PRO A CA 1
ATOM 698 C C . PRO A 1 88 ? -12.975 -9.597 -0.641 1.00 97.19 88 PRO A C 1
ATOM 700 O O . PRO A 1 88 ? -12.440 -8.660 -0.053 1.00 97.19 88 PRO A O 1
ATOM 703 N N . ASP A 1 89 ? -13.731 -10.505 -0.021 1.00 96.12 89 ASP A N 1
ATOM 704 C CA . ASP A 1 89 ? -14.028 -10.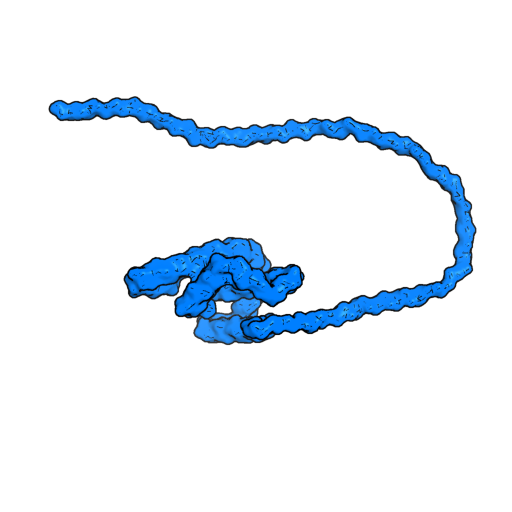444 1.410 1.00 96.12 89 ASP A CA 1
ATOM 705 C C . ASP A 1 89 ? -12.767 -10.739 2.226 1.00 96.12 89 ASP A C 1
ATOM 707 O O . ASP A 1 89 ? -12.433 -10.007 3.162 1.00 96.12 89 ASP A O 1
ATOM 711 N N . LYS A 1 90 ? -11.994 -11.751 1.824 1.00 95.00 90 LYS A N 1
ATOM 712 C CA . LYS A 1 90 ? -10.698 -12.060 2.430 1.00 95.00 90 LYS A CA 1
ATOM 713 C C . LYS A 1 90 ? -9.681 -10.943 2.193 1.00 95.00 90 LYS A C 1
ATOM 715 O O . LYS A 1 90 ? -8.909 -10.627 3.097 1.00 95.00 90 LYS A O 1
ATOM 720 N N . PHE A 1 91 ? -9.676 -10.342 1.003 1.00 95.88 91 PHE A N 1
ATOM 721 C CA . PHE A 1 91 ? -8.723 -9.297 0.638 1.00 95.88 91 PHE A CA 1
ATOM 722 C C . PHE A 1 91 ? -8.869 -8.064 1.529 1.00 95.88 91 PHE A C 1
ATOM 724 O O . PHE A 1 91 ? -7.874 -7.612 2.090 1.00 95.88 91 PHE A O 1
ATOM 731 N N . VAL A 1 92 ? -10.099 -7.559 1.699 1.00 95.56 92 VAL A N 1
ATOM 732 C CA . VAL A 1 92 ? -10.375 -6.332 2.475 1.00 95.56 92 VAL A CA 1
ATOM 733 C C . VAL A 1 92 ? -10.398 -6.536 3.985 1.00 95.56 92 VAL A C 1
ATOM 735 O O . VAL A 1 92 ? -10.383 -5.563 4.743 1.00 95.56 92 VAL A O 1
ATOM 738 N N . THR A 1 93 ? -10.438 -7.787 4.438 1.00 95.88 93 THR A N 1
ATOM 739 C CA . THR A 1 93 ? -10.380 -8.104 5.862 1.00 95.88 93 THR A CA 1
ATOM 740 C C . THR A 1 93 ? -8.995 -7.763 6.407 1.00 95.88 93 THR A C 1
ATOM 742 O O . THR A 1 93 ? -8.008 -8.419 6.074 1.00 95.88 93 THR A O 1
ATOM 745 N N . ILE A 1 94 ? -8.933 -6.748 7.272 1.00 94.81 94 ILE A N 1
ATOM 746 C CA . ILE A 1 94 ? -7.739 -6.419 8.057 1.00 94.81 94 ILE A CA 1
ATOM 747 C C . ILE A 1 94 ? -7.659 -7.402 9.221 1.00 94.81 94 ILE A C 1
ATOM 749 O O . ILE A 1 94 ? -8.534 -7.429 10.089 1.00 94.81 94 ILE A O 1
ATOM 753 N N . THR A 1 95 ? -6.609 -8.209 9.239 1.00 95.25 95 THR A N 1
ATOM 754 C CA . THR A 1 95 ? -6.350 -9.182 10.300 1.00 95.25 95 THR A CA 1
ATOM 755 C C . THR A 1 95 ? -5.544 -8.558 11.441 1.00 95.25 95 THR A C 1
ATOM 757 O O . THR A 1 95 ? -4.897 -7.525 11.276 1.00 95.25 95 THR A O 1
ATOM 760 N N . GLU A 1 96 ? -5.522 -9.207 12.608 1.00 93.81 96 GLU A N 1
ATOM 761 C CA . GLU A 1 96 ? -4.639 -8.789 13.711 1.00 93.81 96 GLU A CA 1
ATOM 762 C C . GLU A 1 96 ? -3.157 -8.845 13.320 1.00 93.81 96 GLU A C 1
ATOM 764 O O . GLU A 1 96 ? -2.370 -8.005 13.748 1.00 93.81 96 GLU A O 1
ATOM 769 N N . LYS A 1 97 ? -2.780 -9.781 12.441 1.00 93.19 97 LYS A N 1
ATOM 770 C CA . LYS A 1 97 ? -1.427 -9.827 11.886 1.00 93.19 97 LYS A CA 1
ATOM 771 C C . LYS A 1 97 ? -1.117 -8.577 11.062 1.00 93.19 97 LYS A C 1
ATOM 773 O O . LYS A 1 97 ? -0.073 -7.976 11.281 1.00 93.19 97 LYS A O 1
ATOM 778 N N . ASP A 1 98 ? -2.035 -8.151 10.192 1.00 94.19 98 ASP A N 1
ATOM 779 C CA . ASP A 1 98 ? -1.848 -6.931 9.396 1.00 94.19 98 ASP A CA 1
ATOM 780 C C . ASP A 1 98 ? -1.657 -5.696 10.308 1.00 94.19 98 ASP A C 1
ATOM 782 O O . ASP A 1 98 ? -0.826 -4.836 10.025 1.00 94.19 98 ASP A O 1
ATOM 786 N N . LYS A 1 99 ? -2.376 -5.616 11.440 1.00 90.50 99 LYS A N 1
ATOM 787 C CA . LYS A 1 99 ? -2.204 -4.531 12.426 1.00 90.50 99 LYS A CA 1
ATOM 788 C C . LYS A 1 99 ? -0.847 -4.580 13.129 1.00 90.50 99 LYS A C 1
ATOM 790 O O . LYS A 1 99 ? -0.214 -3.539 13.281 1.00 90.50 99 LYS A O 1
ATOM 795 N N . LEU A 1 100 ? -0.393 -5.760 13.552 1.00 89.88 100 LEU A N 1
ATOM 796 C CA . LEU A 1 100 ? 0.919 -5.931 14.191 1.00 89.88 100 LEU A CA 1
ATOM 797 C C . LEU A 1 100 ? 2.067 -5.590 13.232 1.00 89.88 100 LEU A C 1
ATOM 799 O O . LEU A 1 100 ? 3.044 -4.965 13.637 1.00 89.88 100 LEU A O 1
ATOM 803 N N . ASP A 1 101 ? 1.913 -5.944 11.957 1.00 88.69 101 ASP A N 1
ATOM 804 C CA . ASP A 1 101 ? 2.904 -5.686 10.911 1.00 88.69 101 ASP A CA 1
ATOM 805 C C . ASP A 1 101 ? 2.847 -4.233 10.382 1.00 88.69 101 ASP A C 1
ATOM 807 O O . ASP A 1 101 ? 3.731 -3.809 9.634 1.00 88.69 101 ASP A O 1
ATOM 811 N N . SER A 1 102 ? 1.856 -3.434 10.806 1.00 82.12 102 SER A N 1
ATOM 812 C CA . SER A 1 102 ? 1.613 -2.075 10.294 1.00 82.12 102 SER A CA 1
ATOM 813 C C . SER A 1 102 ? 2.795 -1.121 10.456 1.00 82.12 102 SER A C 1
ATOM 815 O O . SER A 1 102 ? 3.059 -0.317 9.561 1.00 82.12 102 SER A O 1
ATOM 817 N N . ILE A 1 103 ? 3.547 -1.253 11.553 1.00 78.50 103 ILE A N 1
ATOM 818 C CA . ILE A 1 103 ? 4.752 -0.456 11.814 1.00 78.50 103 ILE A CA 1
ATOM 819 C C . ILE A 1 103 ? 5.825 -0.761 10.761 1.00 78.50 103 ILE A C 1
ATOM 821 O O . ILE A 1 103 ? 6.419 0.158 10.202 1.00 78.50 103 ILE A O 1
ATOM 825 N N . ALA A 1 104 ? 6.040 -2.042 10.448 1.00 89.12 104 ALA A N 1
ATOM 826 C CA . ALA A 1 104 ? 7.037 -2.467 9.470 1.00 89.12 104 ALA A CA 1
ATOM 827 C C . ALA A 1 104 ? 6.619 -2.137 8.029 1.00 89.12 104 ALA A C 1
ATOM 829 O O . ALA A 1 104 ? 7.477 -1.913 7.174 1.00 89.12 104 ALA A O 1
ATOM 830 N N . PHE A 1 105 ? 5.316 -2.079 7.737 1.00 89.56 105 PHE A N 1
ATOM 831 C CA . PHE A 1 105 ? 4.846 -1.797 6.384 1.00 89.56 105 PHE A CA 1
ATOM 832 C C . PHE A 1 105 ? 5.281 -0.429 5.859 1.00 89.56 105 PHE A C 1
ATOM 834 O O . PHE A 1 105 ? 5.564 -0.323 4.669 1.00 89.56 105 PHE A O 1
ATOM 841 N N . ARG A 1 106 ? 5.390 0.602 6.709 1.00 87.31 106 ARG A N 1
ATOM 842 C CA . ARG A 1 106 ? 5.846 1.929 6.260 1.00 87.31 106 ARG A CA 1
ATOM 843 C C . ARG A 1 106 ? 7.257 1.859 5.670 1.00 87.31 106 ARG A C 1
ATOM 845 O O . ARG A 1 106 ? 7.488 2.361 4.570 1.00 87.31 106 ARG A O 1
ATOM 852 N N . ASP A 1 107 ? 8.170 1.189 6.367 1.00 90.19 107 ASP A N 1
ATOM 853 C CA . ASP A 1 107 ? 9.568 1.047 5.946 1.00 90.19 107 ASP A CA 1
ATOM 854 C C . ASP A 1 107 ? 9.699 0.157 4.702 1.00 90.19 107 ASP A C 1
ATOM 856 O O . ASP A 1 107 ? 10.470 0.456 3.783 1.00 90.19 107 ASP A O 1
ATOM 860 N N . ARG A 1 108 ? 8.899 -0.913 4.626 1.00 94.12 108 ARG A N 1
ATOM 861 C CA . ARG A 1 108 ? 8.852 -1.802 3.455 1.00 94.12 108 ARG A CA 1
ATOM 862 C C . ARG A 1 108 ? 8.267 -1.098 2.228 1.00 94.12 108 ARG A C 1
ATOM 864 O O . ARG A 1 108 ? 8.856 -1.167 1.156 1.00 94.12 108 ARG A O 1
ATOM 871 N N . MET A 1 109 ? 7.200 -0.310 2.378 1.00 93.31 109 MET A N 1
ATOM 872 C CA . MET A 1 109 ? 6.649 0.500 1.283 1.00 93.31 109 MET A CA 1
ATOM 873 C C . MET A 1 109 ? 7.626 1.582 0.816 1.00 93.31 109 MET A C 1
ATOM 875 O O . MET A 1 109 ? 7.737 1.824 -0.385 1.00 93.31 109 MET A O 1
ATOM 879 N N . GLN A 1 110 ? 8.376 2.209 1.729 1.00 93.38 110 GLN A N 1
ATOM 880 C CA . GLN A 1 110 ? 9.443 3.138 1.346 1.00 93.38 110 GLN A CA 1
ATOM 881 C C . GLN A 1 110 ? 10.553 2.425 0.561 1.00 93.38 110 GLN A C 1
ATOM 883 O O . GLN A 1 110 ? 11.107 2.993 -0.382 1.00 93.38 110 GLN A O 1
ATOM 888 N N . THR A 1 111 ? 10.865 1.183 0.929 1.00 95.00 111 THR A N 1
ATOM 889 C CA . THR A 1 111 ? 11.836 0.345 0.217 1.00 95.00 111 THR A CA 1
ATOM 890 C C . THR A 1 111 ? 11.336 0.007 -1.187 1.00 95.00 111 THR A C 1
ATOM 892 O O . THR A 1 111 ? 12.042 0.299 -2.148 1.00 95.00 111 THR A O 1
ATOM 895 N N . ASP A 1 112 ? 10.095 -0.462 -1.335 1.00 95.88 112 ASP A N 1
ATOM 896 C CA . ASP A 1 112 ? 9.461 -0.705 -2.639 1.00 95.88 112 ASP A CA 1
ATOM 897 C C . ASP A 1 112 ? 9.442 0.557 -3.519 1.00 95.88 112 ASP A C 1
ATOM 899 O O . ASP A 1 112 ? 9.751 0.502 -4.710 1.00 95.88 112 ASP A O 1
ATOM 903 N N . ALA A 1 113 ? 9.157 1.729 -2.945 1.00 95.50 113 ALA A N 1
ATOM 904 C CA . ALA A 1 113 ? 9.207 2.989 -3.686 1.00 95.50 113 ALA A CA 1
ATOM 905 C C . ALA A 1 113 ? 10.627 3.322 -4.184 1.00 95.50 113 ALA A C 1
ATOM 907 O O . ALA A 1 113 ? 10.793 3.792 -5.310 1.00 95.50 113 ALA A O 1
ATOM 908 N N . ARG A 1 114 ? 11.669 3.052 -3.386 1.00 95.50 114 ARG A N 1
ATOM 909 C CA . ARG A 1 114 ? 13.068 3.208 -3.829 1.00 95.50 114 ARG A CA 1
ATOM 910 C C . ARG A 1 114 ? 13.411 2.222 -4.942 1.00 95.50 114 ARG A C 1
ATOM 912 O O . ARG A 1 114 ? 14.035 2.626 -5.920 1.00 95.50 114 ARG A O 1
ATOM 919 N N . MET A 1 115 ? 12.955 0.975 -4.829 1.00 95.81 115 MET A N 1
ATOM 920 C CA . MET A 1 115 ? 13.149 -0.040 -5.867 1.00 95.81 115 MET A CA 1
ATOM 921 C C . MET A 1 115 ? 12.476 0.354 -7.183 1.00 95.81 115 MET A C 1
ATOM 923 O O . MET A 1 115 ? 13.064 0.143 -8.238 1.00 95.81 115 MET A O 1
ATOM 927 N N . CYS A 1 116 ? 11.318 1.024 -7.143 1.00 94.88 116 CYS A N 1
ATOM 928 C CA . CYS A 1 116 ? 10.718 1.606 -8.348 1.00 94.88 116 CYS A CA 1
ATOM 929 C C . CYS A 1 116 ? 11.635 2.635 -9.023 1.00 94.88 116 CYS A C 1
ATOM 931 O O . CYS A 1 116 ? 11.727 2.666 -10.247 1.00 94.88 116 CYS A O 1
ATOM 933 N N . GLY A 1 117 ? 12.331 3.461 -8.235 1.00 92.75 117 GLY A N 1
ATOM 934 C CA . GLY A 1 117 ? 13.328 4.401 -8.749 1.00 92.75 117 GLY A CA 1
ATOM 935 C C . GLY A 1 117 ? 14.484 3.691 -9.452 1.00 92.75 117 GLY A C 1
ATOM 936 O O . GLY A 1 117 ? 14.794 4.022 -10.593 1.00 92.75 117 GLY A O 1
ATOM 937 N N . TYR A 1 118 ? 15.062 2.672 -8.811 1.00 93.88 118 TYR A N 1
ATOM 938 C CA . TYR A 1 118 ? 16.170 1.905 -9.386 1.00 93.88 118 TYR A CA 1
ATOM 939 C C . TYR A 1 118 ? 15.773 1.126 -10.641 1.00 93.88 118 TYR A C 1
ATOM 941 O O . TYR A 1 118 ? 16.478 1.202 -11.642 1.00 93.88 118 TYR A O 1
ATOM 949 N N . ALA A 1 119 ? 14.630 0.438 -10.626 1.00 94.69 119 ALA A N 1
ATOM 950 C CA . ALA A 1 119 ? 14.135 -0.286 -11.794 1.00 94.69 119 ALA A CA 1
ATOM 951 C C . ALA A 1 119 ? 13.875 0.665 -12.971 1.00 94.69 119 ALA A C 1
ATOM 953 O O . ALA A 1 119 ? 14.267 0.385 -14.099 1.00 94.69 119 ALA A O 1
ATOM 954 N N . LYS A 1 120 ? 13.314 1.853 -12.704 1.00 92.75 120 LYS A N 1
ATOM 955 C CA . LYS A 1 120 ? 13.122 2.889 -13.726 1.00 92.75 120 LYS A CA 1
ATOM 956 C C . LYS A 1 120 ? 14.442 3.386 -14.320 1.00 92.75 120 LYS A C 1
ATOM 958 O O . LYS A 1 120 ? 14.504 3.612 -15.524 1.00 92.75 120 LYS A O 1
ATOM 963 N N . GLU A 1 121 ? 15.475 3.576 -13.500 1.00 94.50 121 GLU A N 1
ATOM 964 C CA . GLU A 1 121 ? 16.820 3.949 -13.967 1.00 94.50 121 GLU A CA 1
ATOM 965 C C . GLU A 1 121 ? 17.480 2.836 -14.793 1.00 94.50 121 GLU A C 1
ATOM 967 O O . GLU A 1 121 ? 18.207 3.132 -15.739 1.00 94.50 121 GLU A O 1
ATOM 972 N N . ALA A 1 122 ? 17.207 1.575 -14.455 1.00 95.19 122 ALA A N 1
ATOM 973 C CA . ALA A 1 122 ? 17.707 0.400 -15.161 1.00 95.19 122 ALA A CA 1
ATOM 974 C C . ALA A 1 122 ? 16.870 0.002 -16.397 1.00 95.19 122 ALA A C 1
ATOM 976 O O . ALA A 1 122 ? 17.259 -0.920 -17.108 1.00 95.19 122 ALA A O 1
ATOM 977 N N . GLU A 1 123 ? 15.754 0.690 -16.674 1.00 94.62 123 GLU A N 1
ATOM 978 C CA . GLU A 1 123 ? 14.759 0.311 -17.698 1.00 94.62 123 GLU A CA 1
ATOM 979 C C . GLU A 1 123 ? 14.167 -1.102 -17.490 1.00 94.62 123 GLU A C 1
ATOM 981 O O . GLU A 1 123 ? 13.786 -1.790 -18.438 1.00 94.62 123 GLU A O 1
ATOM 986 N N . GLU A 1 124 ? 14.064 -1.527 -16.233 1.00 95.00 124 GLU A N 1
ATOM 987 C CA . GLU A 1 124 ? 13.536 -2.825 -15.811 1.00 95.00 124 GLU A CA 1
ATOM 988 C C . GLU A 1 124 ? 12.115 -2.695 -15.246 1.00 95.00 124 GLU A C 1
ATOM 990 O O . GLU A 1 124 ? 11.657 -1.597 -14.919 1.00 95.00 124 GLU A O 1
ATOM 995 N N . ASP A 1 125 ? 11.400 -3.819 -15.124 1.00 93.81 125 ASP A N 1
ATOM 996 C CA . ASP A 1 125 ? 10.072 -3.836 -14.507 1.00 93.81 125 ASP A CA 1
ATOM 997 C C . ASP A 1 125 ? 10.193 -3.696 -12.977 1.00 93.81 125 ASP A C 1
ATOM 999 O O . ASP A 1 125 ? 10.731 -4.591 -12.320 1.00 93.81 125 ASP A O 1
ATOM 1003 N N . PRO A 1 126 ? 9.660 -2.618 -12.366 1.00 91.62 126 PRO A N 1
ATOM 1004 C CA . PRO A 1 126 ? 9.672 -2.466 -10.918 1.00 91.62 126 PRO A CA 1
ATOM 1005 C C . PRO A 1 126 ? 8.993 -3.621 -10.179 1.00 91.62 126 PRO A C 1
ATOM 1007 O O . PRO A 1 126 ? 9.371 -3.909 -9.045 1.00 91.62 126 PRO A O 1
ATOM 1010 N N . SER A 1 127 ? 8.006 -4.287 -10.794 1.00 90.56 127 SER A N 1
ATOM 1011 C CA . SER A 1 127 ? 7.216 -5.336 -10.140 1.00 90.56 127 SER A CA 1
ATOM 1012 C C . SER A 1 127 ? 8.057 -6.539 -9.695 1.00 90.56 127 SER A C 1
ATOM 1014 O O . SER A 1 127 ? 7.724 -7.182 -8.698 1.00 90.56 127 SER A O 1
ATOM 1016 N N . GLU A 1 128 ? 9.184 -6.794 -10.366 1.00 92.19 128 GLU A N 1
ATOM 1017 C CA . GLU A 1 128 ? 10.091 -7.909 -10.075 1.00 92.19 128 GLU A CA 1
ATOM 1018 C C . GLU A 1 128 ? 10.909 -7.706 -8.789 1.00 92.19 128 GLU A C 1
ATOM 1020 O O . GLU A 1 128 ? 11.412 -8.669 -8.209 1.00 92.19 128 GLU A O 1
ATOM 1025 N N . TYR A 1 129 ? 11.009 -6.464 -8.310 1.00 91.81 129 TYR A N 1
ATOM 1026 C CA . TYR A 1 129 ? 11.867 -6.069 -7.184 1.00 91.81 129 TYR A CA 1
ATOM 1027 C C . TYR A 1 129 ? 11.105 -5.729 -5.908 1.00 91.81 129 TYR A C 1
ATOM 1029 O O . TYR A 1 129 ? 11.661 -5.179 -4.956 1.00 91.81 129 TYR A O 1
ATOM 1037 N N . MET A 1 130 ? 9.814 -6.016 -5.917 1.00 94.19 130 MET A N 1
ATOM 1038 C CA . MET A 1 130 ? 8.888 -5.667 -4.863 1.00 94.19 130 MET A CA 1
ATOM 1039 C C . MET A 1 130 ? 8.994 -6.627 -3.674 1.00 94.19 130 MET A C 1
ATOM 1041 O O . MET A 1 130 ? 8.803 -7.833 -3.818 1.00 94.19 130 MET A O 1
ATOM 1045 N N . ASP A 1 131 ? 9.240 -6.087 -2.483 1.00 93.25 131 ASP A N 1
ATOM 1046 C CA . ASP A 1 131 ? 9.285 -6.837 -1.225 1.00 93.25 131 ASP A CA 1
ATOM 1047 C C . ASP A 1 131 ? 7.875 -7.155 -0.697 1.00 93.25 131 ASP A C 1
ATOM 1049 O O . ASP A 1 131 ? 7.646 -8.188 -0.062 1.00 93.25 131 ASP A O 1
ATOM 1053 N N . MET A 1 132 ? 6.903 -6.280 -0.971 1.00 94.81 132 MET A N 1
ATOM 1054 C CA . MET A 1 132 ? 5.514 -6.472 -0.553 1.00 94.81 132 MET A CA 1
ATOM 1055 C C . MET A 1 132 ? 4.621 -6.982 -1.686 1.00 94.81 132 MET A C 1
ATOM 1057 O O . MET A 1 132 ? 4.768 -6.646 -2.862 1.00 94.81 132 MET A O 1
ATOM 1061 N N . THR A 1 133 ? 3.601 -7.746 -1.320 1.00 93.62 133 TH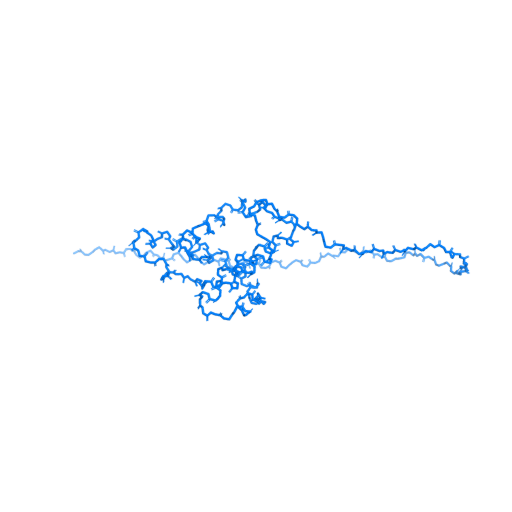R A N 1
ATOM 1062 C CA . THR A 1 133 ? 2.482 -8.052 -2.214 1.00 93.62 133 THR A CA 1
ATOM 1063 C C . THR A 1 133 ? 1.590 -6.823 -2.419 1.00 93.62 133 THR A C 1
ATOM 1065 O O . THR A 1 133 ? 1.537 -5.913 -1.586 1.00 93.62 133 THR A O 1
ATOM 1068 N N . VAL A 1 134 ? 0.815 -6.813 -3.509 1.00 93.56 134 VAL A N 1
ATOM 1069 C CA . VAL A 1 134 ? -0.164 -5.743 -3.782 1.00 93.56 134 VAL A CA 1
ATOM 1070 C C . VAL A 1 134 ? -1.176 -5.607 -2.636 1.00 93.56 134 VAL A C 1
ATOM 1072 O O . VAL A 1 134 ? -1.483 -4.488 -2.223 1.00 93.56 134 VAL A O 1
ATOM 1075 N N . ARG A 1 135 ? -1.644 -6.729 -2.060 1.00 94.62 135 ARG A N 1
ATOM 1076 C CA . ARG A 1 135 ? -2.533 -6.710 -0.886 1.00 94.62 135 ARG A CA 1
ATOM 1077 C C . ARG A 1 135 ? -1.872 -6.029 0.303 1.00 94.62 135 ARG A C 1
ATOM 1079 O O . ARG A 1 135 ? -2.499 -5.173 0.916 1.00 94.62 135 ARG A O 1
ATOM 1086 N N . GLU A 1 136 ? -0.640 -6.399 0.646 1.00 94.88 136 GLU A N 1
ATOM 1087 C CA . GLU A 1 136 ? 0.041 -5.825 1.811 1.00 94.88 136 GLU A CA 1
ATOM 1088 C C . GLU A 1 136 ? 0.202 -4.307 1.681 1.00 94.88 136 GLU A C 1
ATOM 1090 O O . GLU A 1 136 ? -0.057 -3.594 2.648 1.00 94.88 136 GLU A O 1
ATOM 1095 N N . ARG A 1 137 ? 0.540 -3.785 0.493 1.00 94.44 137 ARG A N 1
ATOM 1096 C CA . ARG A 1 137 ? 0.631 -2.327 0.288 1.00 94.44 137 ARG A CA 1
ATOM 1097 C C . ARG A 1 137 ? -0.719 -1.634 0.437 1.00 94.44 137 ARG A C 1
ATOM 1099 O O . ARG A 1 137 ? -0.826 -0.609 1.106 1.00 94.44 137 ARG A O 1
ATOM 1106 N N . LEU A 1 138 ? -1.757 -2.206 -0.169 1.00 94.38 138 LEU A N 1
ATOM 1107 C CA . LEU A 1 138 ? -3.116 -1.672 -0.118 1.00 94.38 138 LEU A CA 1
ATOM 1108 C C . LEU A 1 138 ? -3.701 -1.692 1.300 1.00 94.38 138 LEU A C 1
ATOM 1110 O O . LEU A 1 138 ? -4.340 -0.730 1.726 1.00 94.38 138 LEU A O 1
ATOM 1114 N N . ILE A 1 139 ? -3.467 -2.771 2.047 1.00 94.75 139 ILE A N 1
ATOM 1115 C CA . ILE A 1 139 ? -3.910 -2.901 3.436 1.00 94.75 139 ILE A CA 1
ATOM 1116 C C . ILE A 1 139 ? -3.088 -2.007 4.359 1.00 94.75 139 ILE A C 1
ATOM 1118 O O . ILE A 1 139 ? -3.663 -1.392 5.252 1.00 94.75 139 ILE A O 1
ATOM 1122 N N . SER A 1 140 ? -1.784 -1.858 4.124 1.00 92.06 140 SER A N 1
ATOM 1123 C CA . SER A 1 140 ? -0.959 -0.901 4.862 1.00 92.06 140 SER A CA 1
ATOM 1124 C C . SER A 1 140 ? -1.461 0.535 4.697 1.00 92.06 140 SER A C 1
ATOM 1126 O O . SER A 1 140 ? -1.672 1.218 5.702 1.00 92.06 140 SER A O 1
ATOM 1128 N N . GLU A 1 141 ? -1.724 0.971 3.456 1.00 90.56 141 GLU A N 1
ATOM 1129 C CA . GLU A 1 141 ? -2.296 2.295 3.175 1.00 90.56 141 GLU A CA 1
ATOM 1130 C C . GLU A 1 141 ? -3.608 2.500 3.952 1.00 90.56 141 GLU A C 1
ATOM 1132 O O . GLU A 1 141 ? -3.828 3.558 4.548 1.00 90.56 141 GLU A O 1
ATOM 1137 N N . GLU A 1 142 ? -4.474 1.483 3.974 1.00 93.06 142 GLU A N 1
ATOM 1138 C CA . GLU A 1 142 ? -5.768 1.552 4.651 1.00 93.06 142 GLU A CA 1
ATOM 1139 C C . GLU A 1 142 ? -5.648 1.532 6.184 1.00 93.06 142 GLU A C 1
ATOM 1141 O O . GLU A 1 142 ? -6.378 2.269 6.844 1.00 93.06 142 GLU A O 1
ATOM 1146 N N . ILE A 1 143 ? -4.728 0.752 6.766 1.00 91.38 143 ILE A N 1
ATOM 1147 C CA . ILE A 1 143 ? -4.481 0.745 8.218 1.00 91.38 143 ILE A CA 1
ATOM 1148 C C . ILE A 1 143 ? -4.014 2.123 8.679 1.00 91.38 143 ILE A C 1
ATOM 1150 O O . ILE A 1 143 ? -4.590 2.670 9.616 1.00 91.38 143 ILE A O 1
ATOM 1154 N N . ILE A 1 144 ? -3.022 2.701 7.995 1.00 85.62 144 ILE A N 1
ATOM 1155 C CA . ILE A 1 144 ? -2.474 4.019 8.345 1.00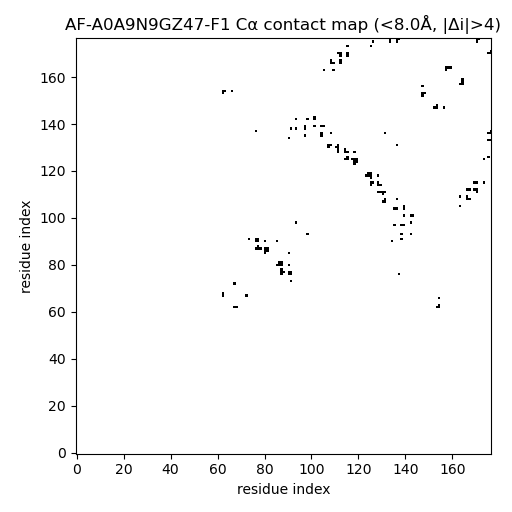 85.62 144 ILE A CA 1
ATOM 1156 C C . ILE A 1 144 ? -3.554 5.098 8.208 1.00 85.62 144 ILE A C 1
ATOM 1158 O O . ILE A 1 144 ? -3.659 5.989 9.046 1.00 85.62 144 ILE A O 1
ATOM 1162 N N . ARG A 1 145 ? -4.402 5.025 7.173 1.00 84.81 145 ARG A N 1
ATOM 1163 C CA . ARG A 1 145 ? -5.543 5.943 7.048 1.00 84.81 145 ARG A CA 1
ATOM 1164 C C . ARG A 1 145 ? -6.514 5.822 8.214 1.00 84.81 145 ARG A C 1
ATOM 1166 O O . ARG A 1 145 ? -6.899 6.845 8.767 1.00 84.81 145 ARG A O 1
ATOM 1173 N N . ARG A 1 146 ? -6.909 4.599 8.577 1.00 87.19 146 ARG A N 1
ATOM 1174 C CA . ARG A 1 146 ? -7.867 4.365 9.665 1.00 87.19 146 ARG A CA 1
ATOM 1175 C C . ARG A 1 146 ? -7.326 4.818 11.011 1.00 87.19 146 ARG A C 1
ATOM 1177 O O . ARG A 1 146 ? -8.057 5.488 11.725 1.00 87.19 146 ARG A O 1
ATOM 1184 N N . SER A 1 147 ? -6.066 4.520 11.330 1.00 83.31 147 SER A N 1
ATOM 1185 C CA . SER A 1 147 ? -5.473 4.947 12.602 1.00 83.31 147 SER A CA 1
ATOM 1186 C C . SER A 1 147 ? -5.484 6.471 12.741 1.00 83.31 147 SER A C 1
ATOM 1188 O O . SER A 1 147 ? -5.839 6.996 13.787 1.00 83.31 147 SER A O 1
ATOM 1190 N N . LEU A 1 148 ? -5.184 7.196 11.659 1.00 78.50 148 LEU A N 1
ATOM 1191 C CA . LEU A 1 148 ? -5.244 8.659 11.653 1.00 78.50 148 LEU A CA 1
ATOM 1192 C C . LEU A 1 148 ? -6.681 9.184 11.784 1.00 78.50 148 LEU A C 1
ATOM 1194 O O . LEU A 1 148 ? -6.914 10.149 12.506 1.00 78.50 148 LEU A O 1
ATOM 1198 N N . GLU A 1 149 ? -7.647 8.559 11.103 1.00 81.44 149 GLU A N 1
ATOM 1199 C CA . GLU A 1 149 ? -9.069 8.899 11.244 1.00 81.44 149 GLU A CA 1
ATOM 1200 C C . GLU A 1 149 ? -9.560 8.689 12.687 1.00 81.44 149 GLU A C 1
ATOM 1202 O O . GLU A 1 149 ? -10.272 9.544 13.214 1.00 81.44 149 GLU A O 1
ATOM 1207 N N . GLU A 1 150 ? -9.154 7.590 13.330 1.00 84.12 150 GLU A N 1
ATOM 1208 C CA . GLU A 1 150 ? -9.467 7.256 14.728 1.00 84.12 150 GLU A CA 1
ATOM 1209 C C . GLU A 1 150 ? -8.848 8.258 15.714 1.00 84.12 150 GLU A C 1
ATOM 1211 O O . GLU A 1 150 ? -9.514 8.672 16.662 1.00 84.12 150 GLU A O 1
ATOM 1216 N N . ASP A 1 151 ? -7.636 8.744 15.437 1.00 80.31 151 ASP A N 1
ATOM 1217 C CA . ASP A 1 151 ? -6.974 9.809 16.203 1.00 80.31 151 ASP A CA 1
ATOM 1218 C C . ASP A 1 151 ? -7.589 11.210 15.960 1.00 80.31 151 ASP A C 1
ATOM 1220 O O . ASP A 1 151 ? -7.089 12.222 16.460 1.00 80.31 151 ASP A O 1
ATOM 1224 N N . GLY A 1 152 ? -8.668 11.311 15.171 1.00 75.19 152 GLY A N 1
ATOM 1225 C CA . GLY A 1 152 ? -9.312 12.577 14.804 1.00 75.19 152 GLY A CA 1
ATOM 1226 C C . GLY A 1 152 ? -8.506 13.411 13.801 1.00 75.19 152 GLY A C 1
ATOM 1227 O O . GLY A 1 152 ? -8.827 14.575 13.538 1.00 75.19 152 GLY A O 1
ATOM 1228 N N . ILE A 1 153 ? -7.465 12.829 13.204 1.00 72.50 153 ILE A N 1
ATOM 1229 C CA . ILE A 1 153 ? -6.588 13.453 12.213 1.00 72.50 153 ILE A CA 1
ATOM 1230 C C . ILE A 1 153 ? -7.180 13.200 10.823 1.00 72.50 153 ILE A C 1
ATOM 1232 O O . ILE A 1 153 ? -6.744 12.341 10.059 1.00 72.50 153 ILE A O 1
ATOM 1236 N N . ILE A 1 154 ? -8.208 13.975 10.478 1.00 63.12 154 ILE A N 1
ATOM 1237 C CA . ILE A 1 154 ? -9.068 13.656 9.327 1.00 63.12 154 ILE A CA 1
ATOM 1238 C C . ILE A 1 154 ? -8.403 13.933 7.962 1.00 63.12 154 ILE A C 1
ATOM 1240 O O . ILE A 1 154 ? -8.853 13.377 6.963 1.00 63.12 154 ILE A O 1
ATOM 12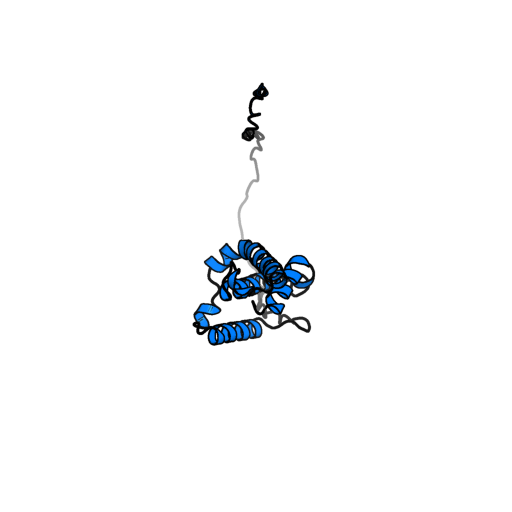44 N N . SER A 1 155 ? -7.323 14.724 7.841 1.00 56.59 155 SER A N 1
ATOM 1245 C CA . SER A 1 155 ? -6.733 14.927 6.497 1.00 56.59 155 SER A CA 1
ATOM 1246 C C . SER A 1 155 ? -5.371 15.591 6.352 1.00 56.59 155 SER A C 1
ATOM 1248 O O . SER A 1 155 ? -4.811 15.533 5.257 1.00 56.59 155 SER A O 1
ATOM 1250 N N . SER A 1 156 ? -4.802 16.245 7.362 1.00 52.09 156 SER A N 1
ATOM 1251 C CA . SER A 1 156 ? -3.544 16.968 7.131 1.00 52.09 156 SER A CA 1
ATOM 1252 C C . SER A 1 156 ? -2.311 16.062 7.154 1.00 52.09 156 SER A C 1
ATOM 1254 O O . SER A 1 156 ? -1.332 16.400 6.498 1.00 52.09 156 SER A O 1
ATOM 1256 N N . TRP A 1 157 ? -2.345 14.893 7.811 1.00 49.59 157 TRP A N 1
ATOM 1257 C CA . TRP A 1 157 ? -1.111 14.136 8.068 1.00 49.59 157 TRP A CA 1
ATOM 1258 C C . TRP A 1 157 ? -0.545 13.360 6.874 1.00 49.59 157 TRP A C 1
ATOM 1260 O O . TRP A 1 157 ? 0.656 13.429 6.626 1.00 49.59 157 TRP A O 1
ATOM 1270 N N . LEU A 1 158 ? -1.402 12.758 6.033 1.00 53.00 158 LEU A N 1
ATOM 1271 C CA . LEU A 1 158 ? -0.977 12.250 4.713 1.00 53.00 158 LEU A CA 1
ATOM 1272 C C . LEU A 1 158 ? -0.379 13.363 3.824 1.00 53.00 158 LEU A C 1
ATOM 1274 O O . LEU A 1 158 ? 0.286 13.076 2.833 1.00 53.00 158 LEU A O 1
ATOM 1278 N N . GLY A 1 159 ? -0.639 14.632 4.156 1.00 52.22 159 GLY A N 1
ATOM 1279 C CA . GLY A 1 159 ? -0.033 15.801 3.531 1.00 52.22 159 GLY A CA 1
ATOM 1280 C C . GLY A 1 159 ? 1.239 16.316 4.215 1.00 52.22 159 GLY A C 1
ATOM 1281 O O . GLY A 1 159 ? 2.044 16.931 3.521 1.00 52.22 159 GLY A O 1
ATOM 1282 N N . THR A 1 160 ? 1.420 16.103 5.526 1.00 55.84 160 THR A N 1
ATOM 1283 C CA . THR A 1 160 ? 2.559 16.644 6.295 1.00 55.84 160 THR A CA 1
ATOM 1284 C C . THR A 1 160 ? 3.744 15.696 6.396 1.00 55.84 160 THR A C 1
ATOM 1286 O O . THR A 1 160 ? 4.871 16.177 6.463 1.00 55.84 160 THR A O 1
ATOM 1289 N N . ASP A 1 161 ? 3.525 14.377 6.401 1.00 78.56 161 ASP A N 1
ATOM 1290 C CA . ASP A 1 161 ? 4.620 13.416 6.235 1.00 78.56 161 ASP A CA 1
ATOM 1291 C C . ASP A 1 161 ? 4.985 13.345 4.749 1.00 78.56 161 ASP A C 1
ATOM 1293 O O . ASP A 1 161 ? 4.456 12.547 3.970 1.00 78.56 161 ASP A O 1
ATOM 1297 N N . GLU A 1 162 ? 5.841 14.277 4.337 1.00 83.38 162 GLU A N 1
ATOM 1298 C CA . GLU A 1 162 ? 6.217 14.465 2.941 1.00 83.38 162 GLU A CA 1
ATOM 1299 C C . GLU A 1 162 ? 6.905 13.222 2.356 1.00 83.38 162 GLU A C 1
ATOM 1301 O O . GLU A 1 162 ? 6.718 12.916 1.178 1.00 83.38 162 GLU A O 1
ATOM 1306 N N . ASP A 1 163 ? 7.645 12.475 3.177 1.00 86.88 163 ASP A N 1
ATOM 1307 C CA . ASP A 1 163 ? 8.341 11.256 2.763 1.00 86.88 163 ASP A CA 1
ATOM 1308 C C . ASP A 1 163 ? 7.363 10.109 2.530 1.00 86.88 163 ASP A C 1
ATOM 1310 O O . ASP A 1 163 ? 7.456 9.396 1.524 1.00 86.88 163 ASP A O 1
ATOM 1314 N N . TRP A 1 164 ? 6.379 9.955 3.416 1.00 86.06 164 TRP A N 1
ATOM 1315 C CA . TRP A 1 164 ? 5.311 8.987 3.205 1.00 86.06 164 TRP A CA 1
ATOM 1316 C C . TRP A 1 164 ? 4.459 9.339 1.986 1.00 86.06 164 TRP A C 1
ATOM 1318 O O . TRP A 1 164 ? 4.187 8.484 1.144 1.00 86.06 164 TRP A O 1
ATOM 1328 N N . LYS A 1 165 ? 4.099 10.615 1.824 1.00 86.00 165 LYS A N 1
ATOM 1329 C CA . LYS A 1 165 ? 3.359 11.084 0.650 1.00 86.00 165 LYS A CA 1
ATOM 1330 C C . LYS A 1 165 ? 4.114 10.803 -0.649 1.00 86.00 165 LYS A C 1
ATOM 1332 O O . LYS A 1 165 ? 3.520 10.312 -1.605 1.00 86.00 165 LYS A O 1
ATOM 1337 N N . LYS A 1 166 ? 5.423 11.079 -0.685 1.00 90.25 166 LYS A N 1
ATOM 1338 C CA . LYS A 1 166 ? 6.294 10.740 -1.823 1.00 90.25 166 LYS A CA 1
ATOM 1339 C C . LYS A 1 166 ? 6.298 9.237 -2.087 1.00 90.25 166 LYS A C 1
ATOM 1341 O O . LYS A 1 166 ? 6.142 8.836 -3.232 1.00 90.25 166 LYS A O 1
ATOM 1346 N N . THR A 1 167 ? 6.414 8.425 -1.038 1.00 91.75 167 THR A N 1
ATOM 1347 C CA . THR A 1 167 ? 6.374 6.957 -1.126 1.00 91.75 167 THR A CA 1
ATOM 1348 C C . THR A 1 167 ? 5.079 6.473 -1.781 1.00 91.75 167 THR A C 1
ATOM 1350 O O . THR A 1 167 ? 5.125 5.749 -2.774 1.00 91.75 167 THR A O 1
ATOM 1353 N N . VAL A 1 168 ? 3.922 6.927 -1.287 1.00 89.69 168 VAL A N 1
ATOM 1354 C CA . VAL A 1 168 ? 2.608 6.566 -1.844 1.00 89.69 168 VAL A CA 1
ATOM 1355 C C . VAL A 1 168 ? 2.475 7.029 -3.296 1.00 89.69 168 VAL A C 1
ATOM 1357 O O . VAL A 1 168 ? 2.032 6.249 -4.137 1.00 89.69 168 VAL A O 1
ATOM 1360 N N . ASN A 1 169 ? 2.898 8.256 -3.615 1.00 90.81 169 ASN A N 1
ATOM 1361 C CA . ASN A 1 169 ? 2.846 8.779 -4.981 1.00 90.81 169 ASN A CA 1
ATOM 1362 C C . ASN A 1 169 ? 3.699 7.947 -5.947 1.00 90.81 169 ASN A C 1
ATOM 1364 O O . ASN A 1 169 ? 3.209 7.574 -7.008 1.00 90.81 169 ASN A O 1
ATOM 1368 N N . ILE A 1 170 ? 4.939 7.611 -5.573 1.00 93.88 170 ILE A N 1
ATOM 1369 C CA . ILE A 1 170 ? 5.826 6.780 -6.401 1.00 93.88 170 ILE A CA 1
ATOM 1370 C C . ILE A 1 170 ? 5.162 5.433 -6.685 1.00 93.88 170 ILE A C 1
ATOM 1372 O O . ILE A 1 170 ? 5.116 4.994 -7.831 1.00 93.88 170 ILE A O 1
ATOM 1376 N N . LEU A 1 171 ? 4.607 4.782 -5.665 1.00 93.56 171 LEU A N 1
ATOM 1377 C CA . LEU A 1 171 ? 3.958 3.485 -5.842 1.00 93.56 171 LEU A CA 1
ATOM 1378 C C . LEU A 1 171 ? 2.708 3.584 -6.731 1.00 93.56 171 LEU A C 1
ATOM 1380 O O . LEU A 1 171 ? 2.510 2.730 -7.590 1.00 93.56 171 LEU A O 1
ATOM 1384 N N . GLN A 1 172 ? 1.901 4.638 -6.593 1.00 91.38 172 GLN A N 1
ATOM 1385 C CA . GLN A 1 172 ? 0.738 4.875 -7.459 1.00 91.38 172 GLN A CA 1
ATOM 1386 C C . GLN A 1 172 ? 1.131 5.136 -8.917 1.00 91.38 172 GLN A C 1
ATOM 1388 O O . GLN A 1 172 ? 0.532 4.561 -9.823 1.00 91.38 172 GLN A O 1
ATOM 1393 N N . GLU A 1 173 ? 2.146 5.970 -9.157 1.00 93.06 173 GLU A N 1
ATOM 1394 C CA . GLU A 1 173 ? 2.644 6.277 -10.506 1.00 93.06 173 GLU A CA 1
ATOM 1395 C C . GLU A 1 173 ? 3.174 5.032 -11.228 1.00 93.06 173 GLU A C 1
ATOM 1397 O O . GLU A 1 173 ? 3.064 4.938 -12.449 1.00 93.06 173 GLU A O 1
ATOM 1402 N N . ASN A 1 174 ? 3.697 4.061 -10.473 1.00 91.69 174 ASN A N 1
ATOM 1403 C CA . ASN A 1 174 ? 4.188 2.784 -10.991 1.00 91.69 174 ASN A CA 1
ATOM 1404 C C . ASN A 1 174 ? 3.128 1.664 -10.961 1.00 91.69 174 ASN A C 1
ATOM 1406 O O . ASN A 1 174 ? 3.455 0.510 -11.214 1.00 91.69 174 ASN A O 1
ATOM 1410 N N . GLY A 1 175 ? 1.861 1.973 -10.655 1.00 90.12 175 GLY A N 1
ATOM 1411 C CA . GLY A 1 175 ? 0.769 0.989 -10.657 1.00 90.12 175 GLY A CA 1
ATOM 1412 C C . GLY A 1 175 ? 0.846 -0.064 -9.544 1.00 90.12 175 GLY A C 1
ATOM 1413 O O . GLY A 1 175 ? 0.215 -1.114 -9.652 1.00 90.12 175 GLY A O 1
ATOM 1414 N N . MET A 1 176 ? 1.598 0.212 -8.475 1.00 90.88 176 MET A N 1
ATOM 1415 C CA . MET A 1 176 ? 1.823 -0.696 -7.342 1.00 90.88 176 MET A CA 1
ATOM 1416 C C . MET A 1 176 ? 0.763 -0.584 -6.236 1.00 90.88 176 MET A C 1
ATOM 1418 O O . MET A 1 176 ? 0.838 -1.331 -5.253 1.00 90.88 176 MET A O 1
ATOM 1422 N N . LEU A 1 177 ? -0.199 0.335 -6.401 1.00 87.31 177 LEU A N 1
ATOM 1423 C CA . LEU A 1 177 ? -1.343 0.624 -5.524 1.00 87.31 177 LEU A CA 1
ATOM 1424 C C . LEU A 1 177 ? -2.648 0.725 -6.338 1.00 87.31 177 LEU A C 1
ATOM 1426 O O . LEU A 1 177 ? -2.614 1.195 -7.496 1.00 87.31 177 LEU A O 1
#

Radius of gyration: 30.26 Å; Cα contacts (8 Å, |Δi|>4): 94; chains: 1; bounding box: 100×31×82 Å

Foldseek 3Di:
DDDDDDDDDDPPPDPPDDDDDDDDDDDDDDDDDDDDDDDDDDDDDDDDPPPPPPPVDPPPPDAPPPDDDPVRLLVVQLVVCVVVVHHSVVLSDCDPVLVVCLVVLLVLLLVLLVLLVVCVVVVHQSVVVRPDDLSSNSSSVVSVQVVCVVVVNRDCPCVVPVSSVSSVVSCVVSVSD